Protein 4L3U (pdb70)

CATH classification: 1.20.1480.40

Secondary structure (DSSP, 8-state):
-HHHHHHHHHHHHHHTS-SSB--SSS--B---TTT--HHHHHHHHHHHHHHHHHH-SS--HHHHHHHHHHHHHTS-GGGS-HHHHHHHHHHHHHHHHHHT----TTHHHHHHHHHHHHHHH-

Structure (mmCIF, N/CA/C/O backbone):
data_4L3U
#
_entry.id   4L3U
#
_cell.length_a   61.739
_cell.length_b   61.739
_cell.length_c   94.886
_cell.angle_alpha   90.000
_cell.angle_beta   90.000
_cell.angle_gamma   90.000
#
_symmetry.space_group_name_H-M   'I 41'
#
loop_
_entity.id
_entity.type
_entity.pdbx_description
1 polymer 'Uncharacterized protein'
2 non-polymer 'CHLORIDE ION'
3 water water
#
loop_
_atom_site.group_PDB
_atom_site.id
_atom_site.type_symbol
_atom_site.label_atom_id
_atom_site.label_alt_id
_atom_site.label_comp_id
_atom_site.label_asym_id
_atom_site.label_entity_id
_atom_site.label_seq_id
_atom_site.pdbx_PDB_ins_code
_atom_site.Cartn_x
_atom_site.Cartn_y
_atom_site.Cartn_z
_atom_site.occupancy
_atom_site.B_iso_or_equiv
_atom_site.auth_seq_id
_atom_site.auth_comp_id
_atom_site.auth_asym_id
_atom_site.auth_atom_id
_atom_site.pdbx_PDB_model_num
ATOM 1 N N . GLN A 1 13 ? 14.525 16.956 50.706 1.00 79.31 31 GLN A N 1
ATOM 2 C CA . GLN A 1 13 ? 15.251 16.149 51.679 1.00 80.28 31 GLN A CA 1
ATOM 3 C C . GLN A 1 13 ? 15.614 14.798 51.071 1.00 81.14 31 GLN A C 1
ATOM 4 O O . GLN A 1 13 ? 16.426 14.047 51.616 1.00 78.84 31 GLN A O 1
ATOM 6 N N . ASN A 1 14 ? 14.985 14.497 49.940 1.00 83.72 32 ASN A N 1
ATOM 7 C CA . ASN A 1 14 ? 15.294 13.305 49.167 1.00 82.50 32 ASN A CA 1
ATOM 8 C C . ASN A 1 14 ? 16.557 13.521 48.341 1.00 78.76 32 ASN A C 1
ATOM 9 O O . ASN A 1 14 ? 17.407 12.637 48.255 1.00 80.21 32 ASN A O 1
ATOM 11 N N . SER A 1 15 ? 16.670 14.701 47.737 1.00 72.62 33 SER A N 1
ATOM 12 C CA . SER A 1 15 ? 17.869 15.085 47.002 1.00 66.34 33 SER A CA 1
ATOM 13 C C . SER A 1 15 ? 19.075 14.996 47.933 1.00 59.50 33 SER A C 1
ATOM 14 O O . SER A 1 15 ? 20.168 14.612 47.518 1.00 58.88 33 SER A O 1
ATOM 17 N N . ASN A 1 16 ? 18.851 15.355 49.196 1.00 54.48 34 ASN A N 1
ATOM 18 C CA . ASN A 1 16 ? 19.879 15.331 50.239 1.00 48.68 34 ASN A CA 1
ATOM 19 C C . ASN A 1 16 ? 20.536 13.957 50.378 1.00 42.73 34 ASN A C 1
ATOM 20 O O . ASN A 1 16 ? 21.761 13.851 50.450 1.00 38.43 34 ASN A O 1
ATOM 25 N N . SER A 1 17 ? 19.717 12.909 50.402 1.00 44.22 35 SER A N 1
ATOM 26 C CA . SER A 1 17 ? 20.205 11.535 50.533 1.00 45.54 35 SER A CA 1
ATOM 27 C C . SER A 1 17 ? 20.870 11.033 49.251 1.00 44.94 35 SER A C 1
ATOM 28 O O . SER A 1 17 ? 21.787 10.212 49.301 1.00 45.60 35 SER A O 1
ATOM 31 N N . ILE A 1 18 ? 20.401 11.524 48.105 1.00 44.53 36 ILE A N 1
ATOM 32 C CA . ILE A 1 18 ? 20.948 11.125 46.805 1.00 42.86 36 ILE A CA 1
ATOM 33 C C . ILE A 1 18 ? 22.362 11.649 46.642 1.00 38.04 36 ILE A C 1
ATOM 34 O O . ILE A 1 18 ? 23.272 10.899 46.291 1.00 37.89 36 ILE A O 1
ATOM 39 N N . VAL A 1 19 ? 22.532 12.945 46.880 1.00 35.80 37 VAL A N 1
ATOM 40 C CA . VAL A 1 19 ? 23.843 13.571 46.794 1.00 34.81 37 VAL A CA 1
ATOM 41 C C . VAL A 1 19 ? 24.811 12.820 47.706 1.00 34.53 37 VAL A C 1
ATOM 42 O O . VAL A 1 19 ? 25.930 12.508 47.308 1.00 36.39 37 VAL A O 1
ATOM 46 N N . ILE A 1 20 ? 24.364 12.504 48.919 1.00 33.81 38 ILE A N 1
ATOM 47 C CA . ILE A 1 20 ? 25.192 11.757 49.860 1.00 32.53 38 ILE A CA 1
ATOM 48 C C . ILE A 1 20 ? 25.576 10.386 49.293 1.00 33.45 38 ILE A C 1
ATOM 49 O O . ILE A 1 20 ? 26.702 9.939 49.476 1.00 33.55 38 ILE A O 1
ATOM 54 N N . GLN A 1 21 ? 24.655 9.728 48.593 1.00 35.36 39 GLN A N 1
ATOM 55 C CA . GLN A 1 21 ? 24.957 8.434 47.982 1.00 37.00 39 GLN A CA 1
ATOM 56 C C . GLN A 1 21 ? 26.004 8.590 46.887 1.00 35.43 39 GLN A C 1
ATOM 57 O O . GLN A 1 21 ? 26.888 7.746 46.734 1.00 35.20 39 GLN A O 1
ATOM 60 N N . GLN A 1 22 ? 25.899 9.673 46.125 1.00 34.36 40 GLN A N 1
ATOM 61 C CA . GLN A 1 22 ? 26.872 9.965 45.080 1.00 34.42 40 GLN A CA 1
ATOM 62 C C . GLN A 1 22 ? 28.255 10.188 45.683 1.00 30.05 40 GLN A C 1
ATOM 63 O O . GLN A 1 22 ? 29.259 9.710 45.159 1.00 30.11 40 GLN A O 1
ATOM 69 N N . LEU A 1 23 ? 28.294 10.923 46.789 1.00 28.26 41 LEU A N 1
ATOM 70 C CA . LEU A 1 23 ? 29.548 11.262 47.455 1.00 29.51 41 LEU A CA 1
ATOM 71 C C . LEU A 1 23 ? 30.209 10.040 48.075 1.00 31.78 41 LEU A C 1
ATOM 72 O O . LEU A 1 23 ? 31.430 9.901 48.043 1.00 32.79 41 LEU A O 1
ATOM 77 N N . GLU A 1 24 ? 29.398 9.164 48.653 1.00 34.68 42 GLU A N 1
ATOM 78 C CA . GLU A 1 24 ? 29.905 7.949 49.271 1.00 35.53 42 GLU A CA 1
ATOM 79 C C . GLU A 1 24 ? 30.563 7.057 48.227 1.00 33.83 42 GLU A C 1
ATOM 80 O O . GLU A 1 24 ? 31.639 6.504 48.455 1.00 33.83 42 GLU A O 1
ATOM 86 N N . LYS A 1 25 ? 29.906 6.921 47.081 1.00 32.94 43 LYS A N 1
ATOM 87 C CA . LYS A 1 25 ? 30.430 6.110 45.996 1.00 33.68 43 LYS A CA 1
ATOM 88 C C . LYS A 1 25 ? 31.694 6.763 45.461 1.00 33.37 43 LYS A C 1
ATOM 89 O O . LYS A 1 25 ? 32.721 6.109 45.299 1.00 35.55 43 LYS A O 1
ATOM 92 N N . PHE A 1 26 ? 31.612 8.065 45.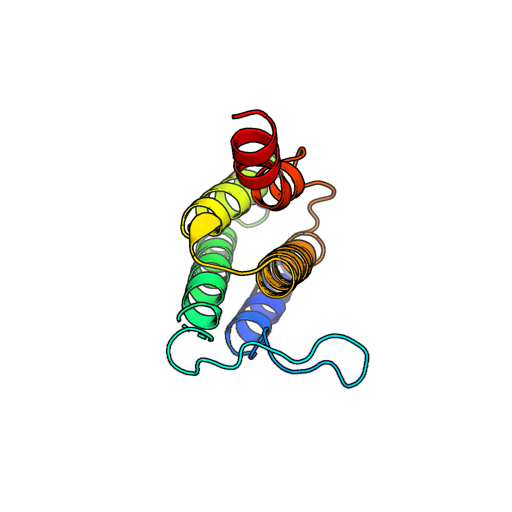213 1.00 31.42 44 PHE A N 1
ATOM 93 C CA . PHE A 1 26 ? 32.736 8.834 44.698 1.00 30.68 44 PHE A CA 1
ATOM 94 C C . PHE A 1 26 ? 33.950 8.722 45.608 1.00 32.35 44 PHE A C 1
ATOM 95 O O . PHE A 1 26 ? 35.078 8.603 45.146 1.00 34.44 44 PHE A O 1
ATOM 103 N N . LYS A 1 27 ? 33.706 8.755 46.908 1.00 32.84 45 LYS A N 1
ATOM 104 C CA . LYS A 1 27 ? 34.767 8.689 47.897 1.00 33.23 45 LYS A CA 1
ATOM 105 C C . LYS A 1 27 ? 35.598 7.405 47.781 1.00 33.80 45 LYS A C 1
ATOM 106 O O . LYS A 1 27 ? 36.802 7.413 48.041 1.00 33.29 45 LYS A O 1
ATOM 112 N N . ALA A 1 28 ? 34.952 6.312 47.380 1.00 34.88 46 ALA A N 1
ATOM 113 C CA . ALA A 1 28 ? 35.586 4.991 47.368 1.00 35.03 46 ALA A CA 1
ATOM 114 C C . ALA A 1 28 ? 36.308 4.668 46.064 1.00 34.24 46 ALA A C 1
ATOM 115 O O . ALA A 1 28 ? 36.951 3.625 45.947 1.00 35.48 46 ALA A O 1
ATOM 117 N N . GLN A 1 29 ? 36.205 5.558 45.087 1.00 31.95 47 GLN A N 1
ATOM 118 C CA . GLN A 1 29 ? 36.794 5.313 43.783 1.00 33.10 47 GLN A CA 1
ATOM 119 C C . GLN A 1 29 ? 38.255 5.733 43.746 1.00 32.40 47 GLN A C 1
ATOM 120 O O . GLN A 1 29 ? 38.692 6.580 44.527 1.00 34.63 47 GLN A O 1
ATOM 126 N N . ASP A 1 30 ? 39.009 5.115 42.843 1.00 31.23 48 ASP A N 1
ATOM 127 C CA . ASP A 1 30 ? 40.350 5.567 42.517 1.00 30.32 48 ASP A CA 1
ATOM 128 C C . ASP A 1 30 ? 40.185 6.600 41.418 1.00 31.36 48 ASP A C 1
ATOM 129 O O . ASP A 1 30 ? 39.677 6.286 40.343 1.00 33.89 48 ASP A O 1
ATOM 134 N N . HIS A 1 31 ? 40.604 7.831 41.688 1.00 30.20 49 HIS A N 1
ATOM 135 C CA . HIS A 1 31 ? 40.397 8.924 40.746 1.00 28.40 49 HIS A CA 1
ATOM 136 C C . HIS A 1 31 ? 41.612 9.216 39.877 1.00 29.07 49 HIS A C 1
ATOM 137 O O . HIS A 1 31 ? 41.622 10.199 39.134 1.00 31.01 49 HIS A O 1
ATOM 144 N N . PHE A 1 32 ? 42.621 8.356 39.952 1.00 30.37 50 PHE A N 1
ATOM 145 C CA . PHE A 1 32 ? 43.902 8.639 39.319 1.00 33.27 50 PHE A CA 1
ATOM 146 C C . PHE A 1 32 ? 44.469 7.429 38.594 1.00 34.56 50 PHE A C 1
ATOM 147 O O . PHE A 1 32 ? 45.672 7.159 38.636 1.00 32.65 50 PHE A O 1
ATOM 155 N N . ALA A 1 33 ? 43.581 6.712 37.918 1.00 38.72 51 ALA A N 1
ATOM 156 C CA . ALA A 1 33 ? 43.966 5.590 37.081 1.00 44.03 51 ALA A CA 1
ATOM 157 C C . ALA A 1 33 ? 44.054 6.050 35.636 1.00 47.98 51 ALA A C 1
ATOM 158 O O . ALA A 1 33 ? 43.581 7.133 35.294 1.00 48.90 51 ALA A O 1
ATOM 160 N N . GLY A 1 34 ? 44.671 5.235 34.790 1.00 52.78 52 GLY A N 1
ATOM 161 C CA . GLY A 1 34 ? 44.757 5.549 33.378 1.00 57.98 52 GLY A CA 1
ATOM 162 C C . GLY A 1 34 ? 43.389 5.486 32.726 1.00 60.63 52 GLY A C 1
ATOM 163 O O . GLY A 1 34 ? 42.633 4.544 32.962 1.00 63.84 52 GLY A O 1
ATOM 164 N N . ASP A 1 35 ? 43.065 6.480 31.904 1.00 58.50 53 ASP A N 1
ATOM 165 C CA . ASP A 1 35 ? 41.743 6.550 31.286 1.00 58.02 53 ASP A CA 1
ATOM 166 C C . ASP A 1 35 ? 41.697 5.777 29.970 1.00 58.58 53 ASP A C 1
ATOM 167 O O . ASP A 1 35 ? 40.698 5.819 29.250 1.00 59.69 53 ASP A O 1
ATOM 172 N N . GLY A 1 36 ? 42.787 5.086 29.652 1.00 56.25 54 GLY A N 1
ATOM 173 C CA . GLY A 1 36 ? 42.877 4.333 28.416 1.00 54.84 54 GLY A CA 1
ATOM 174 C C . GLY A 1 36 ? 43.334 5.218 27.277 1.00 53.69 54 GLY A C 1
ATOM 175 O O . GLY A 1 36 ? 44.038 4.769 26.373 1.00 56.91 54 GLY A O 1
ATOM 176 N N . GLN A 1 37 ? 42.939 6.487 27.328 1.00 49.92 55 GLN A N 1
ATOM 177 C CA . GLN A 1 37 ? 43.331 7.451 26.312 1.00 46.76 55 GLN A CA 1
ATOM 178 C C . GLN A 1 37 ? 44.672 8.082 26.692 1.00 44.83 55 GLN A C 1
ATOM 179 O O . GLN A 1 37 ? 45.694 7.391 26.721 1.00 44.92 55 GLN A O 1
ATOM 185 N N . LEU A 1 38 ? 44.667 9.372 27.012 1.00 42.60 56 LEU A N 1
ATOM 186 C CA . LEU A 1 38 ? 45.910 10.130 27.131 1.00 42.99 56 LEU A CA 1
ATOM 187 C C . LEU A 1 38 ? 46.388 10.289 28.569 1.00 43.96 56 LEU A C 1
ATOM 188 O O . LEU A 1 38 ? 47.505 10.751 28.806 1.00 46.25 56 LEU A O 1
ATOM 193 N N . TYR A 1 39 ? 45.547 9.913 29.525 1.00 42.67 57 TYR A N 1
ATOM 194 C CA . TYR A 1 39 ? 45.936 9.962 30.926 1.00 38.40 57 TYR A CA 1
ATOM 195 C C . TYR A 1 39 ? 46.443 8.609 31.403 1.00 40.59 57 TYR A C 1
ATOM 196 O O . TYR A 1 39 ? 45.723 7.615 31.347 1.00 41.94 57 TYR A O 1
ATOM 205 N N . THR A 1 40 ? 47.683 8.583 31.878 1.00 43.92 58 THR A N 1
ATOM 206 C CA . THR A 1 40 ? 48.341 7.335 32.254 1.00 49.77 58 THR A CA 1
ATOM 207 C C . THR A 1 40 ? 48.075 6.947 33.710 1.00 51.55 58 THR A C 1
ATOM 208 O O . THR A 1 40 ? 48.165 5.772 34.073 1.00 54.25 58 THR A O 1
ATOM 212 N N . GLY A 1 41 ? 47.744 7.934 34.537 1.00 47.60 59 GLY A N 1
ATOM 213 C CA . GLY A 1 41 ? 47.498 7.698 35.948 1.00 45.37 59 GLY A CA 1
ATOM 214 C C . GLY A 1 41 ? 48.714 8.007 36.794 1.00 43.14 59 GLY A C 1
ATOM 215 O O . GLY A 1 41 ? 49.823 8.137 36.278 1.00 43.48 59 GLY A O 1
ATOM 216 N N . VAL A 1 42 ? 48.505 8.126 38.100 1.00 41.57 60 VAL A N 1
ATOM 217 C CA . VAL A 1 42 ? 49.600 8.383 39.022 1.00 41.72 60 VAL A CA 1
ATOM 218 C C . VAL A 1 42 ? 50.359 7.089 39.249 1.00 46.18 60 VAL A C 1
ATOM 219 O O . VAL A 1 42 ? 49.791 6.098 39.712 1.00 45.57 60 VAL A O 1
ATOM 223 N N . GLN A 1 43 ? 51.646 7.107 38.920 1.00 51.19 61 GLN A N 1
ATOM 224 C CA . GLN A 1 43 ? 52.479 5.914 39.001 1.00 55.74 61 GLN A CA 1
ATOM 225 C C . GLN A 1 43 ? 52.934 5.608 40.427 1.00 55.07 61 GLN A C 1
ATOM 226 O O . GLN A 1 43 ? 52.852 4.463 40.872 1.00 57.15 61 GLN A O 1
ATOM 232 N N . ASN A 1 44 ? 53.406 6.620 41.147 1.00 51.89 62 ASN A N 1
ATOM 233 C CA . ASN A 1 44 ? 53.828 6.416 42.529 1.00 50.29 62 ASN A CA 1
ATOM 234 C C . ASN A 1 44 ? 52.641 6.004 43.390 1.00 48.24 62 ASN A C 1
ATOM 235 O O . ASN A 1 44 ? 51.739 6.803 43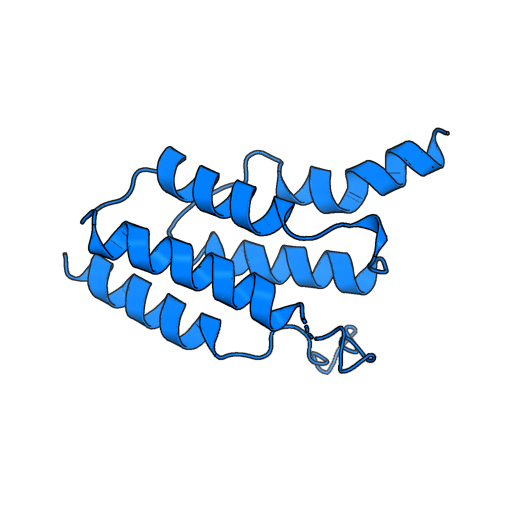.650 1.00 46.91 62 ASN A O 1
ATOM 240 N N . SER A 1 45 ? 52.644 4.747 43.821 1.00 47.41 63 SER A N 1
ATOM 241 C CA . SER A 1 45 ? 51.512 4.179 44.540 1.00 46.91 63 SER A CA 1
ATOM 242 C C . SER A 1 45 ? 51.246 4.894 45.856 1.00 44.67 63 SER A C 1
ATOM 243 O O . SER A 1 45 ? 50.093 5.071 46.256 1.00 45.08 63 SER A O 1
ATOM 246 N N . ALA A 1 46 ? 52.318 5.288 46.534 1.00 42.24 64 ALA A N 1
ATOM 247 C CA . ALA A 1 46 ? 52.194 6.023 47.781 1.00 39.36 64 ALA A CA 1
ATOM 248 C C . ALA A 1 46 ? 51.492 7.339 47.498 1.00 37.22 64 ALA A C 1
ATOM 249 O O . ALA A 1 46 ? 50.609 7.755 48.246 1.00 38.56 64 ALA A O 1
ATOM 251 N N . LEU A 1 47 ? 51.874 7.977 46.397 1.00 35.59 65 LEU A N 1
ATOM 252 C CA . LEU A 1 47 ? 51.313 9.271 46.035 1.00 32.01 65 LEU A CA 1
ATOM 253 C C . LEU A 1 47 ? 49.855 9.150 45.608 1.00 31.74 65 LEU A C 1
ATOM 254 O O . LEU A 1 47 ? 49.026 9.959 46.014 1.00 31.69 65 LEU A O 1
ATOM 259 N N . ARG A 1 48 ? 49.542 8.145 44.792 1.00 31.01 66 ARG A N 1
ATOM 260 C CA . ARG A 1 48 ? 48.175 7.967 44.314 1.00 30.25 66 ARG A CA 1
ATOM 261 C C . ARG A 1 48 ? 47.225 7.748 45.478 1.00 31.29 66 ARG A C 1
ATOM 262 O O . ARG A 1 48 ? 46.148 8.338 45.537 1.00 31.36 66 ARG A O 1
ATOM 278 N N . SER A 1 50 ? 47.713 8.584 48.579 1.00 34.47 68 SER A N 1
ATOM 279 C CA . SER A 1 50 ? 47.690 9.838 49.317 1.00 33.24 68 SER A CA 1
ATOM 280 C C . SER A 1 50 ? 46.699 10.820 48.685 1.00 30.63 68 SER A C 1
ATOM 281 O O . SER A 1 50 ? 46.037 11.586 49.386 1.00 27.17 68 SER A O 1
ATOM 284 N N . LEU A 1 51 ? 46.599 10.781 47.357 1.00 30.88 69 LEU A N 1
ATOM 285 C CA . LEU A 1 51 ? 45.711 11.675 46.613 1.00 27.46 69 LEU A CA 1
ATOM 286 C C . LEU A 1 51 ? 44.248 11.265 46.716 1.00 26.25 69 LEU A C 1
ATOM 287 O O . LEU A 1 51 ? 43.376 12.108 46.915 1.00 25.42 69 LEU A O 1
ATOM 292 N N . ASN A 1 52 ? 43.980 9.974 46.557 1.00 27.66 70 ASN A N 1
ATOM 293 C CA . ASN A 1 52 ? 42.632 9.455 46.728 1.00 29.74 70 ASN A CA 1
ATOM 294 C C . ASN A 1 52 ? 42.112 9.755 48.134 1.00 33.03 70 ASN A C 1
ATOM 295 O O . ASN A 1 52 ? 40.923 10.018 48.329 1.00 30.60 70 ASN A O 1
ATOM 300 N N . GLN A 1 53 ? 43.015 9.732 49.109 1.00 35.77 71 GLN A N 1
ATOM 301 C CA . GLN A 1 53 ? 42.653 10.027 50.490 1.00 36.51 71 GLN A CA 1
ATOM 302 C C . GLN A 1 53 ? 42.224 11.486 50.648 1.00 30.86 71 GLN A C 1
ATOM 303 O O . GLN A 1 53 ? 41.220 11.778 51.293 1.00 31.66 71 GLN A O 1
ATOM 309 N N . LYS A 1 54 ? 42.997 12.399 50.067 1.00 27.55 72 LYS A N 1
ATOM 310 C CA . LYS A 1 54 ? 42.663 13.821 50.087 1.00 27.18 72 LYS A CA 1
ATOM 311 C C . LYS A 1 54 ? 41.310 14.078 49.423 1.00 25.05 72 LYS A C 1
ATOM 312 O O . LYS A 1 54 ? 40.537 14.926 49.865 1.00 23.72 72 LYS A O 1
ATOM 318 N N . VAL A 1 55 ? 41.029 13.338 48.355 1.00 26.45 73 VAL A N 1
ATOM 319 C CA . VAL A 1 55 ? 39.749 13.444 47.661 1.00 25.45 73 VAL A CA 1
ATOM 320 C C . VAL A 1 55 ? 38.659 12.886 48.556 1.00 23.96 73 VAL A C 1
ATOM 321 O O . VAL A 1 55 ? 37.570 13.445 48.645 1.00 25.37 73 VAL A O 1
ATOM 325 N N . ALA A 1 56 ? 38.960 11.773 49.212 1.00 23.75 74 ALA A N 1
ATOM 326 C CA . ALA A 1 56 ? 38.016 11.148 50.118 1.00 23.35 74 ALA A CA 1
ATOM 327 C C . ALA A 1 56 ? 37.696 12.095 51.266 1.00 24.43 74 ALA A C 1
ATOM 328 O O . ALA A 1 56 ? 36.558 12.157 51.721 1.00 25.82 74 ALA A O 1
ATOM 330 N N . ASP A 1 57 ? 38.698 12.841 51.723 1.00 23.74 75 ASP A N 1
ATOM 331 C CA . ASP A 1 57 ? 38.511 13.778 52.828 1.00 23.83 75 ASP A CA 1
ATOM 332 C C . ASP A 1 57 ? 37.515 14.876 52.458 1.00 24.36 75 ASP A C 1
ATOM 333 O O . ASP A 1 57 ? 36.653 15.232 53.257 1.00 27.07 75 ASP A O 1
ATOM 338 N N . THR A 1 58 ? 37.636 15.412 51.248 1.00 23.79 76 THR A N 1
ATOM 339 C CA . THR A 1 58 ? 36.734 16.456 50.782 1.00 20.03 76 THR A CA 1
ATOM 340 C C . THR A 1 58 ? 35.327 15.909 50.575 1.00 21.74 76 THR A C 1
ATOM 341 O O . THR A 1 58 ? 34.344 16.574 50.886 1.00 22.99 76 THR A O 1
ATOM 345 N N . ALA A 1 59 ? 35.239 14.697 50.041 1.00 20.69 77 ALA A N 1
ATOM 346 C CA . ALA A 1 59 ? 33.961 14.019 49.886 1.00 21.10 77 ALA A CA 1
ATOM 347 C C . ALA A 1 59 ? 33.275 13.863 51.242 1.00 29.06 77 ALA A C 1
ATOM 348 O O . ALA A 1 59 ? 32.072 14.081 51.367 1.00 28.17 77 ALA A O 1
ATOM 350 N N . GLN A 1 60 ? 34.048 13.495 52.259 1.00 29.09 78 GLN A N 1
ATOM 351 C CA . GLN A 1 60 ? 33.494 13.268 53.586 1.00 28.15 78 GLN A CA 1
ATOM 352 C C . GLN A 1 60 ? 33.076 14.578 54.242 1.00 26.77 78 GLN A C 1
ATOM 353 O O . GLN A 1 60 ? 32.166 14.605 55.068 1.00 26.24 78 GLN A O 1
ATOM 359 N N . ALA A 1 61 ? 33.752 15.662 53.875 1.00 26.66 79 ALA A N 1
ATOM 360 C CA . ALA A 1 61 ? 33.399 16.990 54.362 1.00 24.75 79 ALA A CA 1
ATOM 361 C C . ALA A 1 61 ? 32.028 17.417 53.833 1.00 25.15 79 ALA A C 1
ATOM 362 O O . ALA A 1 61 ? 31.201 17.946 54.580 1.00 26.51 79 ALA A O 1
ATOM 364 N N . PHE A 1 62 ? 31.792 17.178 52.545 1.00 25.19 80 PHE A N 1
ATOM 365 C CA . PHE A 1 62 ? 30.512 17.499 51.923 1.00 25.52 80 PHE A CA 1
ATOM 366 C C . PHE A 1 62 ? 29.378 16.693 52.556 1.00 25.77 80 PHE A C 1
ATOM 367 O O . PHE A 1 62 ? 28.275 17.203 52.748 1.00 27.66 80 PHE A O 1
ATOM 375 N N . ILE A 1 63 ? 29.654 15.432 52.874 1.00 25.87 81 ILE A N 1
ATOM 376 C CA . ILE A 1 63 ? 28.653 14.564 53.486 1.00 24.76 81 ILE A CA 1
ATOM 377 C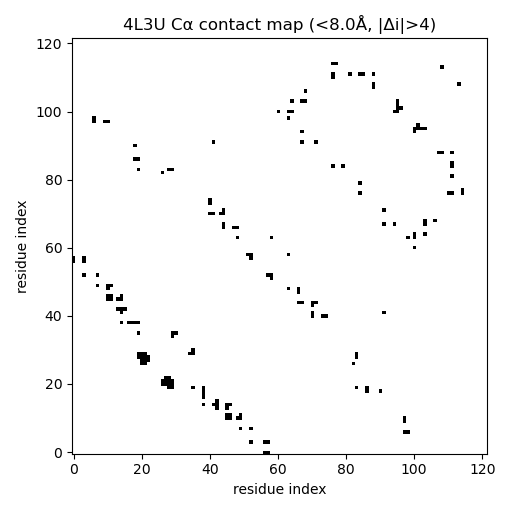 C . ILE A 1 63 ? 28.233 15.127 54.837 1.00 24.99 81 ILE A C 1
ATOM 378 O O . ILE A 1 63 ? 27.046 15.208 55.140 1.00 28.15 81 ILE A O 1
ATOM 383 N N . ALA A 1 64 ? 29.217 15.536 55.631 1.00 25.88 82 ALA A N 1
ATOM 384 C CA . ALA A 1 64 ? 28.969 16.113 56.948 1.00 25.26 82 ALA A CA 1
ATOM 385 C C . ALA A 1 64 ? 28.118 17.366 56.840 1.00 25.52 82 ALA A C 1
ATOM 386 O O . ALA A 1 64 ? 27.310 17.659 57.719 1.00 27.15 82 ALA A O 1
ATOM 388 N N . LEU A 1 65 ? 28.307 18.107 55.756 1.00 26.28 83 LEU A N 1
ATOM 389 C CA . LEU A 1 65 ? 27.537 19.315 55.522 1.00 26.18 83 LEU A CA 1
ATOM 390 C C . LEU A 1 65 ? 26.081 18.967 55.244 1.00 26.65 83 L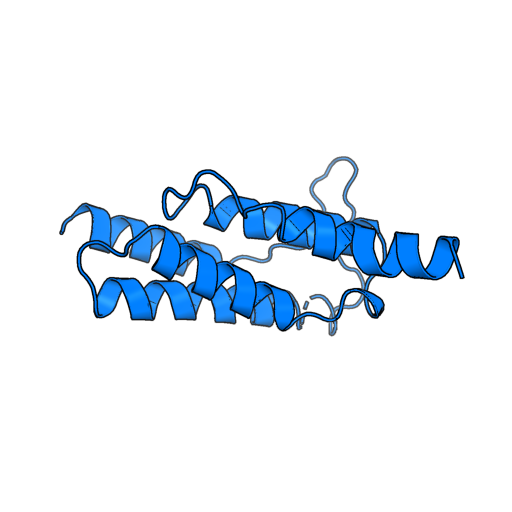EU A C 1
ATOM 391 O O . LEU A 1 65 ? 25.179 19.513 55.873 1.00 29.31 83 LEU A O 1
ATOM 396 N N . TYR A 1 66 ? 25.856 18.047 54.311 1.00 28.33 84 TYR A N 1
ATOM 397 C CA . TYR A 1 66 ? 24.497 17.655 53.942 1.00 30.84 84 TYR A CA 1
ATOM 398 C C . TYR A 1 66 ? 23.773 16.942 55.074 1.00 35.37 84 TYR A C 1
ATOM 399 O O . TYR A 1 66 ? 22.543 16.938 55.124 1.00 38.96 84 TYR A O 1
ATOM 408 N N . GLN A 1 67 ? 24.531 16.331 55.975 1.00 33.65 85 GLN A N 1
ATOM 409 C CA . GLN A 1 67 ? 23.938 15.681 57.131 1.00 33.61 85 GLN A CA 1
ATOM 410 C C . GLN A 1 67 ? 23.454 16.697 58.155 1.00 35.21 85 GLN A C 1
ATOM 411 O O . GLN A 1 67 ? 22.515 16.428 58.897 1.00 38.24 85 GLN A O 1
ATOM 417 N N . GLN A 1 68 ? 24.093 17.862 58.193 1.00 36.63 86 GLN A N 1
ATOM 418 C CA . GLN A 1 68 ? 23.731 18.900 59.154 1.00 37.81 86 GLN A CA 1
ATOM 419 C C . GLN A 1 68 ? 22.867 19.996 58.537 1.00 35.33 86 GLN A C 1
ATOM 420 O O . GLN A 1 68 ? 22.391 20.888 59.239 1.00 34.22 86 GLN A O 1
ATOM 426 N N . LYS A 1 69 ? 22.665 19.921 57.227 1.00 34.55 87 LYS A N 1
ATOM 427 C CA . LYS A 1 69 ? 21.976 20.971 56.491 1.00 34.15 87 LYS A CA 1
ATOM 428 C C . LYS A 1 69 ? 21.205 20.334 55.349 1.00 37.26 87 LYS A C 1
ATOM 429 O O . LYS A 1 69 ? 21.797 19.699 54.481 1.00 38.71 87 LYS A O 1
ATOM 435 N N . ASN A 1 70 ? 19.884 20.493 55.350 1.00 39.46 88 ASN A N 1
ATOM 436 C CA . ASN A 1 70 ? 19.051 19.894 54.314 1.00 39.10 88 ASN A CA 1
ATOM 437 C C . ASN A 1 70 ? 19.418 20.412 52.925 1.00 37.78 88 ASN A C 1
ATOM 438 O O . ASN A 1 70 ? 19.566 19.632 51.980 1.00 37.28 88 ASN A O 1
ATOM 440 N N . GLU A 1 71 ? 19.579 21.729 52.815 1.00 36.26 89 GLU A N 1
ATOM 441 C CA . GLU A 1 71 ? 19.915 22.370 51.547 1.00 36.29 89 GLU A CA 1
ATOM 442 C C . GLU A 1 71 ? 21.075 23.346 51.718 1.00 35.78 89 GLU A C 1
ATOM 443 O O . GLU A 1 71 ? 20.849 24.532 51.949 1.00 37.84 89 GLU A O 1
ATOM 445 N N . PRO A 1 72 ? 22.322 22.852 51.606 1.00 32.34 90 PRO A N 1
ATOM 446 C CA . PRO A 1 72 ? 23.508 23.716 51.706 1.00 30.64 90 PRO A CA 1
ATOM 447 C C . PRO A 1 72 ? 23.530 24.837 50.667 1.00 29.07 90 PRO A C 1
ATOM 448 O O . PRO A 1 72 ? 23.143 24.619 49.521 1.00 28.76 90 PRO A O 1
ATOM 452 N N . THR A 1 73 ? 23.979 26.022 51.076 1.00 29.06 91 THR A N 1
ATOM 453 C CA . THR A 1 73 ? 24.057 27.174 50.181 1.00 29.52 91 THR A CA 1
ATOM 454 C C . THR A 1 73 ? 25.260 27.058 49.249 1.00 27.88 91 THR A C 1
ATOM 455 O O . THR A 1 73 ? 26.166 26.265 49.499 1.00 29.14 91 THR A O 1
ATOM 459 N N . LYS A 1 74 ? 25.269 27.853 48.181 1.00 26.07 92 LYS A N 1
ATOM 460 C CA . LYS A 1 74 ? 26.367 27.818 47.221 1.00 23.81 92 LYS A CA 1
ATOM 461 C C . LYS A 1 74 ? 27.672 28.201 47.901 1.00 23.04 92 LYS A C 1
ATOM 462 O O . LYS A 1 74 ? 28.717 27.604 47.641 1.00 21.91 92 LYS A O 1
ATOM 468 N N . ALA A 1 75 ? 27.600 29.189 48.787 1.00 23.73 93 ALA A N 1
ATOM 469 C CA . ALA A 1 75 ? 28.784 29.671 49.487 1.00 22.40 93 ALA A CA 1
ATOM 470 C C . ALA A 1 75 ? 29.343 28.596 50.414 1.00 22.66 93 ALA A C 1
ATOM 471 O O . ALA A 1 75 ? 30.559 28.450 50.541 1.00 22.16 93 ALA A O 1
ATOM 473 N N . GLU A 1 76 ? 28.453 27.844 51.055 1.00 23.21 94 GLU A N 1
ATOM 474 C CA . GLU A 1 76 ? 28.859 26.750 51.930 1.00 22.64 94 GLU A CA 1
ATOM 475 C C . GLU A 1 76 ? 29.547 25.660 51.135 1.00 22.86 94 GLU A C 1
ATOM 476 O O . GLU A 1 76 ? 30.613 25.181 51.512 1.00 25.63 94 GLU A O 1
ATOM 482 N N . LEU A 1 77 ? 28.928 25.269 50.032 1.00 22.48 95 LEU A N 1
ATOM 483 C CA . LEU A 1 77 ? 29.491 24.243 49.173 1.00 23.21 95 LEU A CA 1
ATOM 484 C C . LEU A 1 77 ? 30.838 24.682 48.606 1.00 24.01 95 LEU A C 1
ATOM 485 O O . LEU A 1 77 ? 31.741 23.867 48.440 1.00 26.66 95 LEU A O 1
ATOM 490 N N . LEU A 1 78 ? 30.977 25.973 48.320 1.00 22.73 96 LEU A N 1
ATOM 491 C CA . LEU A 1 78 ? 32.202 26.487 47.718 1.00 21.36 96 LEU A CA 1
ATOM 492 C C . LEU A 1 78 ? 33.359 26.490 48.705 1.00 20.26 96 LEU A C 1
ATOM 493 O O . LEU A 1 78 ? 34.496 26.227 48.332 1.00 24.23 96 LEU A O 1
ATOM 498 N N . GLN A 1 79 ? 33.077 26.793 49.964 1.00 21.40 97 GLN A N 1
ATOM 499 C CA . GLN A 1 79 ? 34.128 26.801 50.970 1.00 25.04 97 GLN A CA 1
ATOM 500 C C . GLN A 1 79 ? 34.678 25.401 51.214 1.00 24.17 97 GLN A C 1
ATOM 501 O O . GLN A 1 79 ? 35.880 25.228 51.389 1.00 22.74 97 GLN A O 1
ATOM 507 N N . VAL A 1 80 ? 33.797 24.407 51.235 1.00 24.87 98 VAL A N 1
ATOM 508 C CA . VAL A 1 80 ? 34.218 23.021 51.403 1.00 24.23 98 VAL A CA 1
ATOM 509 C C . VAL A 1 80 ? 35.106 22.613 50.232 1.00 22.91 98 VAL A C 1
ATOM 510 O O . VAL A 1 80 ? 36.105 21.916 50.406 1.00 22.97 98 VAL A O 1
ATOM 514 N N . LEU A 1 81 ? 34.731 23.053 49.037 1.00 22.63 99 LEU A N 1
ATOM 515 C CA . LEU A 1 81 ? 35.523 22.791 47.844 1.00 23.14 99 LEU A CA 1
ATOM 516 C C . LEU A 1 81 ? 36.900 23.450 47.963 1.00 24.89 99 LEU A C 1
ATOM 517 O O . LEU A 1 81 ? 37.927 22.797 47.771 1.00 24.54 99 LEU A O 1
ATOM 522 N N . ALA A 1 82 ? 36.906 24.740 48.300 1.00 25.6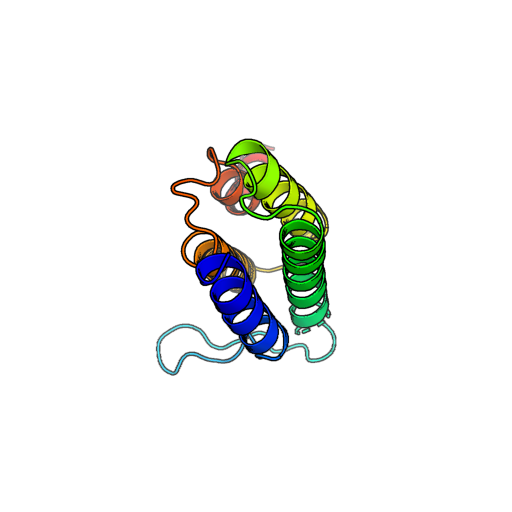5 100 ALA A N 1
ATOM 523 C CA . ALA A 1 82 ? 38.134 25.534 48.386 1.00 25.49 100 ALA A CA 1
ATOM 524 C C . ALA A 1 82 ? 39.083 25.012 49.460 1.00 25.28 100 ALA A C 1
ATOM 525 O O . ALA A 1 82 ? 40.297 24.971 49.267 1.00 26.39 100 ALA A O 1
ATOM 527 N N . ASN A 1 83 ? 38.526 24.625 50.599 1.00 26.47 101 ASN A N 1
ATOM 528 C CA . ASN A 1 83 ? 39.328 24.077 51.679 1.00 27.71 101 ASN A CA 1
ATOM 529 C C . ASN A 1 83 ? 39.852 22.695 51.342 1.00 28.01 101 ASN A C 1
ATOM 530 O O . ASN A 1 83 ? 40.944 22.334 51.748 1.00 29.46 101 ASN A O 1
ATOM 535 N N . GLY A 1 84 ? 39.071 21.923 50.599 1.00 27.23 102 GLY A N 1
ATOM 536 C CA . GLY A 1 84 ? 39.475 20.583 50.222 1.00 24.61 102 GLY A CA 1
ATOM 537 C C . GLY A 1 84 ? 40.675 20.604 49.295 1.00 25.88 102 GLY A C 1
ATOM 538 O O . GLY A 1 84 ? 41.604 19.812 49.452 1.00 24.73 102 GLY A O 1
ATOM 539 N N . ILE A 1 85 ? 40.660 21.523 48.333 1.00 27.53 103 ILE A N 1
ATOM 540 C CA . ILE A 1 85 ? 41.725 21.612 47.337 1.00 29.64 103 ILE A CA 1
ATOM 541 C C . ILE A 1 85 ? 42.988 22.256 47.906 1.00 30.02 103 ILE A C 1
ATOM 542 O O . ILE A 1 85 ? 44.098 21.909 47.506 1.00 30.10 103 ILE A O 1
ATOM 547 N N . SER A 1 86 ? 42.825 23.187 48.839 1.00 28.59 104 SER A N 1
ATOM 548 C CA . SER A 1 86 ? 43.975 23.861 49.427 1.00 28.22 104 SER A CA 1
ATOM 549 C C . SER A 1 86 ? 44.850 22.897 50.236 1.00 27.66 104 SER A C 1
ATOM 550 O O . SER A 1 86 ? 45.988 23.221 50.556 1.00 28.91 104 SER A O 1
ATOM 553 N N . GLN A 1 87 ? 44.320 21.715 50.552 1.00 27.22 105 GLN A N 1
ATOM 554 C CA . GLN A 1 87 ? 45.057 20.708 51.323 1.00 28.26 105 GLN A CA 1
ATOM 555 C C . GLN A 1 87 ? 46.125 20.009 50.497 1.00 29.28 105 GLN A C 1
ATOM 556 O O . GLN A 1 87 ? 46.948 19.262 51.028 1.00 28.69 105 GLN A O 1
ATOM 562 N N . ILE A 1 88 ? 46.094 20.247 49.191 1.00 31.02 106 ILE A N 1
ATOM 563 C CA . ILE A 1 88 ? 47.005 19.602 48.255 1.00 30.52 106 ILE A CA 1
ATOM 564 C C . ILE A 1 88 ? 47.982 20.627 47.681 1.00 32.92 106 ILE A C 1
ATOM 565 O O . ILE A 1 88 ? 47.580 21.556 46.984 1.00 31.12 106 ILE A O 1
ATOM 570 N N . ASP A 1 89 ? 49.264 20.450 47.986 1.00 36.14 107 ASP A N 1
ATOM 571 C CA . ASP A 1 89 ? 50.319 21.335 47.500 1.00 35.94 107 ASP A CA 1
ATOM 572 C C . ASP A 1 89 ? 50.573 21.098 46.009 1.00 33.87 107 ASP A C 1
ATOM 573 O O . ASP A 1 89 ? 51.037 20.023 45.631 1.00 33.71 107 ASP A O 1
ATOM 578 N N . PRO A 1 90 ? 50.272 22.097 45.153 1.00 32.05 108 PRO A N 1
ATOM 579 C CA . PRO A 1 90 ? 50.447 21.880 43.710 1.00 32.23 108 PRO A CA 1
ATOM 580 C C . PRO A 1 90 ? 51.907 21.729 43.282 1.00 35.29 108 PRO A C 1
ATOM 581 O O . PRO A 1 90 ? 52.169 21.284 42.166 1.00 38.27 108 PRO A O 1
ATOM 585 N N . ASP A 1 91 ? 52.839 22.088 44.157 1.00 36.46 109 ASP A N 1
ATOM 586 C CA . ASP A 1 91 ? 54.260 21.981 43.842 1.00 38.04 109 ASP A CA 1
ATOM 587 C C . ASP A 1 91 ? 54.811 20.562 44.041 1.00 37.98 109 ASP A C 1
ATOM 588 O O . ASP A 1 91 ? 56.003 20.324 43.843 1.00 42.05 109 ASP A O 1
ATOM 593 N N . LYS A 1 92 ? 53.942 19.628 44.418 1.00 34.67 110 LYS A N 1
ATOM 594 C CA . LYS A 1 92 ? 54.338 18.237 44.651 1.00 36.94 110 LYS A CA 1
ATOM 595 C C . LYS A 1 92 ? 53.889 17.313 43.508 1.00 39.55 110 LYS A C 1
ATOM 596 O O . LYS A 1 92 ? 54.192 16.115 43.515 1.00 40.14 110 LYS A O 1
ATOM 600 N N . LEU A 1 93 ? 53.171 17.873 42.534 1.00 39.73 111 LEU A N 1
ATOM 601 C CA . LEU A 1 93 ? 52.620 17.100 41.414 1.00 39.63 111 LEU A CA 1
ATOM 602 C C . LEU A 1 93 ? 53.057 17.631 40.043 1.00 38.29 111 LEU A C 1
ATOM 603 O O . LEU A 1 93 ? 53.308 18.828 39.886 1.00 37.02 111 LEU A O 1
ATOM 608 N N . ASP A 1 94 ? 53.130 16.746 39.048 1.00 37.97 112 ASP A N 1
ATOM 609 C CA . ASP A 1 94 ? 53.411 17.185 37.679 1.00 36.16 112 ASP A CA 1
ATOM 610 C C . ASP A 1 94 ? 52.140 17.749 37.059 1.00 34.80 112 ASP A C 1
ATOM 611 O O . ASP A 1 94 ? 51.073 17.719 37.673 1.00 34.89 112 ASP A O 1
ATOM 616 N N . THR A 1 95 ? 52.259 18.266 35.845 1.00 33.93 113 THR A N 1
ATOM 617 C CA . THR A 1 95 ? 51.138 18.911 35.188 1.00 31.77 113 THR A CA 1
ATOM 618 C C . THR A 1 95 ? 49.968 17.946 34.982 1.00 32.92 113 THR A C 1
ATOM 619 O O . THR A 1 95 ? 48.830 18.290 35.287 1.00 32.31 113 THR A O 1
ATOM 623 N N . GLU A 1 96 ? 50.243 16.746 34.475 1.00 36.06 114 GLU A N 1
ATOM 624 C CA . GLU A 1 96 ? 49.176 15.789 34.183 1.00 37.90 114 GLU A CA 1
ATOM 625 C C . GLU A 1 96 ? 48.420 15.396 35.434 1.00 34.61 114 GLU A C 1
ATOM 626 O O . GLU A 1 96 ? 47.210 15.192 35.397 1.00 34.01 114 GLU A O 1
ATOM 632 N N . ASP A 1 97 ? 49.145 15.266 36.538 1.00 34.29 115 ASP A N 1
ATOM 633 C CA . ASP A 1 97 ? 48.525 14.907 37.804 1.00 35.94 115 ASP A CA 1
ATOM 634 C C . ASP A 1 97 ? 47.689 16.065 38.337 1.00 34.06 115 ASP A C 1
ATOM 635 O O . ASP A 1 97 ? 46.612 15.849 38.886 1.00 34.58 115 ASP A O 1
ATOM 640 N N . ARG A 1 98 ? 48.174 17.292 38.176 1.00 31.38 116 ARG A N 1
ATOM 641 C CA . ARG A 1 98 ? 47.408 18.452 38.620 1.00 29.67 116 ARG A CA 1
ATOM 642 C C . ARG A 1 98 ? 46.111 18.592 37.832 1.00 29.40 116 ARG A C 1
ATOM 643 O O . ARG A 1 98 ? 45.082 18.972 38.387 1.00 29.51 116 ARG A O 1
ATOM 651 N N . GLU A 1 99 ? 46.165 18.284 36.539 1.00 30.01 117 GLU A N 1
ATOM 652 C CA . GLU A 1 99 ? 44.987 18.376 35.684 1.00 31.02 117 GLU A CA 1
ATOM 653 C C . GLU A 1 99 ? 43.944 17.342 36.081 1.00 30.39 117 GLU A C 1
ATOM 654 O O . GLU A 1 99 ? 42.745 17.595 35.999 1.00 32.79 117 GLU A O 1
ATOM 660 N N . GLN A 1 100 ? 44.405 16.173 36.510 1.00 29.30 118 GLN A N 1
ATOM 661 C CA . GLN A 1 100 ? 43.497 15.107 36.907 1.00 29.97 118 GLN A CA 1
ATOM 662 C C . GLN A 1 100 ? 42.809 15.450 38.227 1.00 27.38 118 GLN A C 1
ATOM 663 O O . GLN A 1 100 ? 41.653 15.091 38.440 1.00 27.70 118 GLN A O 1
ATOM 669 N N . VAL A 1 101 ? 43.525 16.141 39.109 1.00 25.86 119 VAL A N 1
ATOM 670 C CA . VAL A 1 101 ? 42.959 16.582 40.380 1.00 26.98 119 VAL A CA 1
ATOM 671 C C . VAL A 1 101 ? 41.846 17.596 40.134 1.00 27.56 119 VAL A C 1
ATOM 672 O O . VAL A 1 101 ? 40.804 17.556 40.786 1.00 27.71 119 VAL A O 1
ATOM 676 N N . ALA A 1 102 ? 42.082 18.507 39.195 1.00 28.36 120 ALA A N 1
ATOM 677 C CA . ALA A 1 102 ? 41.095 19.513 38.829 1.00 26.58 120 ALA A CA 1
ATOM 678 C C . ALA A 1 102 ? 39.850 18.853 38.245 1.00 28.13 120 ALA A C 1
ATOM 679 O O . ALA A 1 102 ? 38.732 19.192 38.617 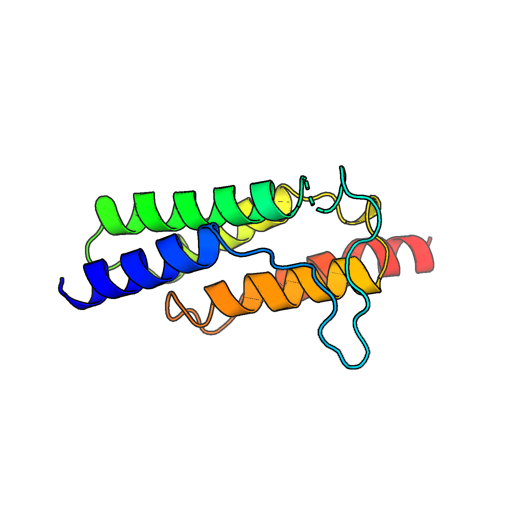1.00 31.15 120 ALA A O 1
ATOM 681 N N . THR A 1 103 ? 40.052 17.912 37.330 1.00 28.51 121 THR A N 1
ATOM 682 C CA . THR A 1 103 ? 38.950 17.183 36.719 1.00 30.10 121 THR A CA 1
ATOM 683 C C . THR A 1 103 ? 38.152 16.445 37.788 1.00 30.67 121 THR A C 1
ATOM 684 O O . THR A 1 103 ? 36.924 16.422 37.755 1.00 31.71 121 THR A O 1
ATOM 688 N N . THR A 1 104 ? 38.864 15.841 38.734 1.00 32.10 122 THR A N 1
ATOM 689 C CA . THR A 1 104 ? 38.235 15.104 39.825 1.00 30.23 122 THR A CA 1
ATOM 690 C C . THR A 1 104 ? 37.376 16.036 40.680 1.00 28.27 122 THR A C 1
ATOM 691 O O . THR A 1 104 ? 36.259 15.689 41.055 1.00 27.35 122 THR A O 1
ATOM 695 N N . PHE A 1 105 ? 37.891 17.226 40.973 1.00 28.61 123 PHE A N 1
ATOM 696 C CA . PHE A 1 105 ? 37.155 18.191 41.784 1.00 29.21 123 PHE A CA 1
ATOM 697 C C . PHE A 1 105 ? 36.009 18.832 41.010 1.00 32.96 123 PHE A C 1
ATOM 698 O O . PHE A 1 105 ? 35.064 19.345 41.606 1.00 35.22 123 PHE A O 1
ATOM 706 N N . GLU A 1 106 ? 36.097 18.811 39.683 1.00 31.96 124 GLU A N 1
ATOM 707 C CA . GLU A 1 106 ? 35.024 19.335 38.851 1.00 32.79 124 GLU A CA 1
ATOM 708 C C . GLU A 1 106 ? 33.800 18.452 39.013 1.00 31.08 124 GLU A C 1
ATOM 709 O O . GLU A 1 106 ? 32.669 18.920 38.913 1.00 32.71 124 GLU A O 1
ATOM 715 N N . SER A 1 107 ? 34.034 17.170 39.276 1.00 28.57 125 SER A N 1
ATOM 716 C CA . SER A 1 107 ? 32.945 16.224 39.475 1.00 27.69 125 SER A CA 1
ATOM 717 C C . SER A 1 107 ? 32.138 16.600 40.711 1.00 27.98 125 SER A C 1
ATOM 718 O O . SER A 1 107 ? 30.922 16.432 40.733 1.00 28.95 125 SER A O 1
ATOM 721 N N . PHE A 1 108 ? 32.818 17.117 41.733 1.00 28.07 126 PHE A N 1
ATOM 722 C CA . PHE A 1 108 ? 32.141 17.611 42.931 1.00 25.78 126 PHE A CA 1
ATOM 723 C C . PHE A 1 108 ? 31.153 18.702 42.558 1.00 25.86 126 PHE A C 1
ATOM 724 O O . PHE A 1 108 ? 30.030 18.713 43.048 1.00 27.10 126 PHE A O 1
ATOM 732 N N . LEU A 1 109 ? 31.579 19.620 41.696 1.00 26.48 127 LEU A N 1
ATOM 733 C CA . LEU A 1 109 ? 30.720 20.715 41.270 1.00 26.97 127 LEU A CA 1
ATOM 734 C C . LEU A 1 109 ? 29.417 20.166 40.708 1.00 28.10 127 LEU A C 1
ATOM 735 O O . LEU A 1 109 ? 28.332 20.641 41.048 1.00 29.30 127 LEU A O 1
ATOM 740 N N . ASP A 1 110 ? 29.535 19.147 39.865 1.00 27.83 128 ASP A N 1
ATOM 741 C CA A ASP A 1 110 ? 28.372 18.526 39.251 0.50 28.92 128 ASP A CA 1
ATOM 742 C CA B ASP A 1 110 ? 28.373 18.522 39.247 0.50 28.92 128 ASP A CA 1
ATOM 743 C C . ASP A 1 110 ? 27.498 17.863 40.310 1.00 29.23 128 ASP A C 1
ATOM 744 O O . ASP A 1 110 ? 26.277 18.001 40.287 1.00 31.95 128 ASP A O 1
ATOM 753 N N . ILE A 1 111 ? 28.128 17.157 41.245 1.00 26.91 129 ILE A N 1
ATOM 754 C CA . ILE A 1 111 ? 27.395 16.454 42.298 1.00 27.83 129 ILE A CA 1
ATOM 755 C C . ILE A 1 111 ? 26.579 17.403 43.184 1.00 26.75 129 ILE A C 1
ATOM 756 O O . ILE A 1 111 ? 25.379 17.204 43.364 1.00 28.46 129 ILE A O 1
ATOM 761 N N . VAL A 1 112 ? 27.227 18.427 43.735 1.00 25.29 130 VAL A N 1
ATOM 762 C CA . VAL A 1 112 ? 26.575 19.325 44.692 1.00 26.58 130 VAL A CA 1
ATOM 763 C C . VAL A 1 112 ? 25.822 20.467 44.016 1.00 29.09 130 VAL A C 1
ATOM 764 O O . VAL A 1 112 ? 25.282 21.345 44.687 1.00 30.16 130 VAL A O 1
ATOM 768 N N . GLY A 1 113 ? 25.811 20.470 42.688 1.00 31.53 131 GLY A N 1
ATOM 769 C CA . GLY A 1 113 ? 25.064 21.463 41.939 1.00 30.99 131 GLY A CA 1
ATOM 770 C C . GLY A 1 113 ? 25.661 22.850 42.021 1.00 30.00 131 GLY A C 1
ATOM 771 O O . GLY A 1 113 ? 24.940 23.844 42.029 1.00 31.10 131 GLY A O 1
ATOM 772 N N . LEU A 1 114 ? 26.984 22.913 42.080 1.00 30.57 132 LEU A N 1
ATOM 773 C CA . LEU A 1 114 ? 27.688 24.183 42.105 1.00 30.68 132 LEU A CA 1
ATOM 774 C C . LEU A 1 114 ? 28.184 24.481 40.700 1.00 32.09 132 LEU A C 1
ATOM 775 O O . LEU A 1 114 ? 28.844 23.651 40.082 1.00 32.66 132 LEU A O 1
ATOM 780 N N . GLU A 1 115 ? 27.863 25.660 40.188 1.00 33.31 133 GLU A N 1
ATOM 781 C CA . GLU A 1 115 ? 28.184 25.979 38.803 1.00 36.05 133 GLU A CA 1
ATOM 782 C C . GLU A 1 115 ? 29.672 26.204 38.564 1.00 35.12 133 GLU A C 1
ATOM 783 O O . GLU A 1 115 ? 30.253 25.635 37.641 1.00 36.65 133 GLU A O 1
ATOM 789 N N . SER A 1 116 ? 30.280 27.037 39.399 1.00 32.76 134 SER A N 1
ATOM 790 C CA . SER A 1 116 ? 31.668 27.443 39.215 1.00 31.36 134 SER A CA 1
ATOM 791 C C . SER A 1 116 ? 32.469 27.264 40.500 1.00 26.22 134 SER A C 1
ATOM 792 O O . SER A 1 116 ? 31.902 27.137 41.585 1.00 24.25 134 SER A O 1
ATOM 795 N N . SER A 1 117 ? 33.791 27.247 40.363 1.00 24.82 135 SER A N 1
ATOM 796 C CA . SER A 1 117 ? 34.682 27.272 41.515 1.00 25.20 135 SER A CA 1
ATOM 797 C C . SER A 1 117 ? 35.244 28.678 41.718 1.00 25.17 135 SER A C 1
ATOM 798 O O . SER A 1 117 ? 36.232 28.854 42.422 1.00 26.36 135 SER A O 1
ATOM 801 N N . GLU A 1 118 ? 34.617 29.669 41.089 1.00 24.98 136 GLU A N 1
ATOM 802 C CA . GLU A 1 118 ? 35.024 31.066 41.230 1.00 24.98 136 GLU A CA 1
ATOM 803 C C . GLU A 1 118 ? 36.493 31.257 40.904 1.00 25.04 136 GLU A C 1
ATOM 804 O O . GLU A 1 118 ? 37.180 32.060 41.532 1.00 25.85 136 GLU A O 1
ATOM 810 N N . GLY A 1 119 ? 36.967 30.500 39.924 1.00 26.25 137 GLY A N 1
ATOM 811 C CA . GLY A 1 119 ? 38.335 30.608 39.455 1.00 27.99 137 GLY A CA 1
ATOM 812 C C . GLY A 1 119 ? 39.362 29.975 40.381 1.00 28.80 137 GLY A C 1
ATOM 813 O O . GLY A 1 119 ? 40.568 30.114 40.167 1.00 29.44 137 GLY A O 1
ATOM 814 N N . ILE A 1 120 ? 38.892 29.269 41.405 1.00 27.08 138 ILE A N 1
ATOM 815 C CA . ILE A 1 120 ? 39.785 28.672 42.394 1.00 26.64 138 ILE A CA 1
ATOM 816 C C . ILE A 1 120 ? 40.579 27.503 41.807 1.00 25.48 138 ILE A C 1
ATOM 817 O O . ILE A 1 120 ? 41.768 27.351 42.083 1.00 25.66 138 ILE A O 1
ATOM 822 N N . LEU A 1 121 ? 39.923 26.678 41.001 1.00 26.06 139 LEU A N 1
ATOM 823 C CA . LEU A 1 121 ? 40.576 25.508 40.425 1.00 28.24 139 LEU A CA 1
ATOM 824 C C . LEU A 1 121 ? 41.655 25.866 39.402 1.00 27.90 139 LEU A C 1
ATOM 825 O O . LEU A 1 121 ? 42.702 25.232 39.370 1.00 29.58 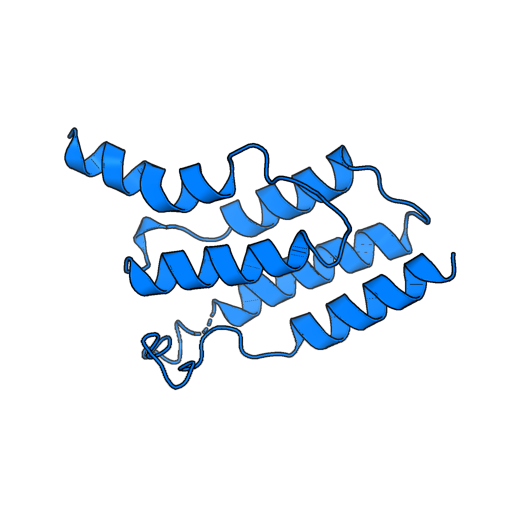139 LEU A O 1
ATOM 830 N N . ASN A 1 122 ? 41.408 26.867 38.564 1.00 27.18 140 ASN A N 1
ATOM 831 C CA . ASN A 1 122 ? 42.428 27.303 37.618 1.00 27.97 140 ASN A CA 1
ATOM 832 C C . ASN A 1 122 ? 43.623 27.934 38.323 1.00 27.70 140 ASN A C 1
ATOM 833 O O . ASN A 1 122 ? 44.769 27.731 37.920 1.00 26.01 140 ASN A O 1
ATOM 838 N N . LYS A 1 123 ? 43.351 28.703 39.375 1.00 28.80 141 LYS A N 1
ATOM 839 C CA . LYS A 1 123 ? 44.406 29.378 40.124 1.00 30.67 141 LYS A CA 1
ATOM 840 C C . LYS A 1 123 ? 45.311 28.346 40.778 1.00 30.08 141 LYS A C 1
ATOM 841 O O . LYS A 1 123 ? 46.516 28.547 40.909 1.00 31.72 141 LYS A O 1
ATOM 847 N N . TRP A 1 124 ? 44.714 27.230 41.176 1.00 28.20 142 TRP A N 1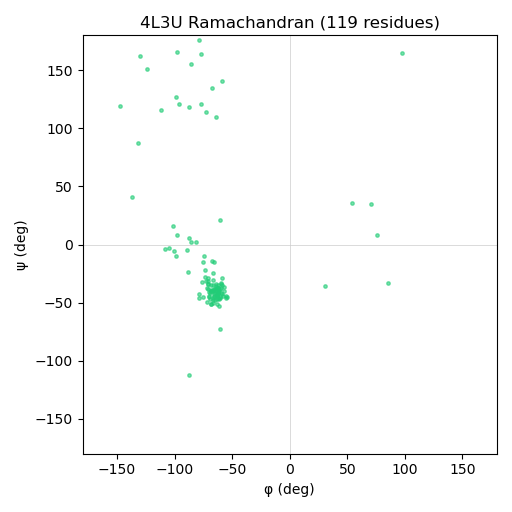
ATOM 848 C CA . TRP A 1 124 ? 45.449 26.145 41.802 1.00 26.70 142 TRP A CA 1
ATOM 849 C C . TRP A 1 124 ? 46.357 25.460 40.779 1.00 28.22 142 TRP A C 1
ATOM 850 O O . TRP A 1 124 ? 47.531 25.209 41.051 1.00 29.62 142 TRP A O 1
ATOM 861 N N . VAL A 1 125 ? 45.819 25.180 39.596 1.00 28.84 143 VAL A N 1
ATOM 862 C CA . VAL A 1 125 ? 46.571 24.474 38.559 1.00 28.79 143 VAL A CA 1
ATOM 863 C C . VAL A 1 125 ? 47.712 25.311 37.974 1.00 28.06 143 VAL A C 1
ATOM 864 O O . VAL A 1 125 ? 48.833 24.822 37.844 1.00 28.43 143 VAL A O 1
ATOM 868 N N . TYR A 1 126 ? 47.424 26.564 37.626 1.00 28.37 144 TYR A N 1
ATOM 869 C CA . TYR A 1 126 ? 48.374 27.399 36.885 1.00 29.45 144 TYR A CA 1
ATOM 870 C C . TYR A 1 126 ? 48.997 28.526 37.710 1.00 32.25 144 TYR A C 1
ATOM 871 O O . TYR A 1 126 ? 49.864 29.247 37.220 1.00 33.80 144 TYR A O 1
ATOM 880 N N . GLY A 1 127 ? 48.561 28.683 38.955 1.00 33.03 145 GLY A N 1
ATOM 881 C CA . GLY A 1 127 ? 49.063 29.754 39.795 1.00 31.95 145 GLY A CA 1
ATOM 882 C C . GLY A 1 127 ? 50.557 29.662 40.014 1.00 31.88 145 GLY A C 1
ATOM 883 O O . GLY A 1 127 ? 51.320 30.444 39.453 1.00 31.33 145 GLY A O 1
ATOM 884 N N . GLU A 1 128 ? 50.972 28.696 40.827 1.00 35.13 146 GLU A N 1
ATOM 885 C CA . GLU A 1 128 ? 52.377 28.536 41.179 1.00 38.85 146 GLU A CA 1
ATOM 886 C C . GLU A 1 128 ? 53.243 28.315 39.941 1.00 39.31 146 GLU A C 1
ATOM 887 O O . GLU A 1 128 ? 54.416 28.680 39.927 1.00 38.65 146 GLU A O 1
ATOM 889 N N . GLU A 1 129 ? 52.662 27.723 38.904 1.00 40.43 147 GLU A N 1
ATOM 890 C CA . GLU A 1 129 ? 53.385 27.497 37.659 1.00 40.98 147 GLU A CA 1
ATOM 891 C C . GLU A 1 129 ? 53.728 28.818 36.968 1.00 38.20 147 GLU A C 1
ATOM 892 O O . GLU A 1 129 ? 54.877 29.042 36.590 1.00 38.79 147 GLU A O 1
ATOM 898 N N . ILE A 1 130 ? 52.736 29.689 36.798 1.00 34.45 148 ILE A N 1
ATOM 899 C CA . ILE A 1 130 ? 52.969 30.984 36.161 1.00 33.13 148 ILE A CA 1
ATOM 900 C C . ILE A 1 130 ? 53.836 31.875 37.045 1.00 34.34 148 ILE A C 1
ATOM 901 O O . ILE A 1 130 ? 54.638 32.657 36.541 1.00 37.34 148 ILE A O 1
ATOM 906 N N . SER A 1 131 ? 53.666 31.769 38.358 1.00 33.57 149 SER A N 1
ATOM 907 C CA . SER A 1 131 ? 54.486 32.531 39.293 1.00 33.20 149 SER A CA 1
ATOM 908 C C . SER A 1 131 ? 55.967 32.187 39.136 1.00 34.25 149 SER A C 1
ATOM 909 O O . SER A 1 131 ? 56.818 33.080 39.106 1.00 35.24 149 SER A O 1
ATOM 912 N N . LYS A 1 132 ? 56.263 30.891 39.042 1.00 35.34 150 LYS A N 1
ATOM 913 C CA . LYS A 1 132 ? 57.636 30.407 38.881 1.00 38.74 150 LYS A CA 1
ATOM 914 C C . LYS A 1 132 ? 58.184 30.715 37.489 1.00 39.82 150 LYS A C 1
ATOM 915 O O . LYS A 1 132 ? 59.390 30.903 37.320 1.00 42.24 150 LYS A O 1
ATOM 921 N N . LEU A 1 133 ? 57.297 30.742 36.496 1.00 38.97 151 LEU A N 1
ATOM 922 C CA . LEU A 1 133 ? 57.661 31.126 35.134 1.00 37.84 151 LEU A CA 1
ATOM 923 C C . LEU A 1 133 ? 58.084 32.594 35.094 1.00 38.54 151 LEU A C 1
ATOM 924 O O . LEU A 1 133 ? 59.092 32.942 34.478 1.00 37.71 151 LEU A O 1
ATOM 929 N N . LEU A 1 134 ? 57.308 33.450 35.753 1.00 40.78 152 LEU A N 1
ATOM 930 C CA . LEU A 1 134 ? 57.607 34.879 35.798 1.00 43.54 152 LEU A CA 1
ATOM 931 C C . LEU A 1 134 ? 58.772 35.212 36.746 1.00 47.02 152 LEU A C 1
ATOM 932 O O . LEU A 1 134 ? 59.331 36.308 36.685 1.00 50.30 152 LEU A O 1
ATOM 937 N N . GLU A 1 135 ? 59.138 34.266 37.609 1.00 46.01 153 GLU A N 1
ATOM 938 C CA . GLU A 1 135 ? 60.248 34.450 38.544 1.00 45.93 153 GLU A CA 1
ATOM 939 C C . GLU A 1 135 ? 61.545 33.904 37.961 1.00 46.15 153 GLU A C 1
ATOM 940 O O . GLU A 1 135 ? 62.144 34.511 37.075 1.00 47.79 153 GLU A O 1
#

Radius of gyration: 14.92 Å; Cα contacts (8 Å, |Δi|>4): 100; chains: 1; bounding box: 45×31×33 Å

Solvent-accessible surface area: 7167 Å² total

B-factor: mean 35.44, std 10.64, range [19.38, 83.72]

Sequence (122 aa):
QNSNSIVIQQLEKFKAQDHFAGDGQLYTGVQNSALRSLNQKVADTAQAFIALYQQKNEPTKAELLQVLANGISQIDPDKLDTEDREQVATTFESFLDDIVGLESSEGILNKWVYGEEISKLLE

Nearest PDB structures (foldseek):
  4l3u-assembly1_A  TM=1.008E+00  e=3.942E-17  Acinetobacter baumannii AYE
  5m30-assembly1_A  TM=4.182E-01  e=5.624E+00  Escherichia coli
  1r2j-assembly1_A  TM=3.386E-01  e=8.552E+00  Streptomyces hygroscopicus

Foldseek 3Di:
DVLLVVLLVVLVVLLPDQLFDAPVPDRHGDDPPVVSCLSNLSNVLSVVVNVVSVVPVQDDLVRLLVSLLVSLVVDQLVVDDLSVLVSSLVSSVVSCVSSVHDDNVCSSVCRRCVVVVVVVVD